Protein AF-Q074Z6-F1 (afdb_monomer_lite)

pLDDT: mean 94.42, std 5.57, range [61.88, 98.44]

Foldseek 3Di:
DDCCDCEDECEEHVCNHCHYYVYENCCNHCEYDCYENPCNHCEYAVYENCCNHCYYHVYENVCNVVPDDHVYYNYPPD

Sequence (78 aa):
NCPNAVTCTGSKNCLKAVTCTGSTNCNRATTCTNSKDCFEATTCTGSSNCYKATTCTDSTNCYNATTACTNSTGCPGR

Structure (mmCIF, N/CA/C/O backbone):
data_AF-Q074Z6-F1
#
_entry.id   AF-Q074Z6-F1
#
loop_
_atom_site.group_PDB
_atom_site.id
_atom_site.type_symbol
_atom_site.label_atom_id
_atom_site.label_alt_id
_atom_site.label_comp_id
_atom_site.label_asym_id
_atom_site.label_entity_id
_atom_site.label_seq_id
_atom_site.pdbx_PDB_ins_code
_atom_site.Cartn_x
_atom_site.Cartn_y
_atom_site.Cartn_z
_atom_site.occupancy
_atom_site.B_iso_or_equiv
_atom_site.auth_seq_id
_atom_site.auth_comp_id
_atom_site.auth_asym_id
_atom_site.auth_atom_id
_atom_site.pdbx_PDB_model_num
ATOM 1 N N . ASN A 1 1 ? -12.400 9.523 14.779 1.00 77.31 1 ASN A N 1
ATOM 2 C CA . ASN A 1 1 ? -11.121 9.168 15.431 1.00 77.31 1 ASN A CA 1
ATOM 3 C C . ASN A 1 1 ? -11.239 7.719 15.877 1.00 77.31 1 ASN A C 1
ATOM 5 O O . ASN A 1 1 ? -12.227 7.409 16.527 1.00 77.31 1 ASN A O 1
ATOM 9 N N . CYS A 1 2 ? -10.355 6.832 15.417 1.00 83.50 2 CYS A N 1
ATOM 10 C CA . CYS A 1 2 ? -10.561 5.373 15.406 1.00 83.50 2 CYS A CA 1
ATOM 11 C C . CYS A 1 2 ? -9.251 4.608 15.709 1.00 83.50 2 CYS A C 1
ATOM 13 O O . CYS A 1 2 ? -8.821 3.756 14.929 1.00 83.50 2 CYS A O 1
ATOM 15 N N . PRO A 1 3 ? -8.580 4.878 16.842 1.00 80.44 3 PRO A N 1
ATOM 16 C CA . PRO A 1 3 ? -7.205 4.429 17.058 1.00 80.44 3 PRO A CA 1
ATOM 17 C C . PRO A 1 3 ? -7.041 2.903 17.140 1.00 80.44 3 PRO A C 1
ATOM 19 O O . PRO A 1 3 ? -5.928 2.423 16.961 1.00 80.44 3 PRO A O 1
ATOM 22 N N . ASN A 1 4 ? -8.117 2.151 17.404 1.00 85.12 4 ASN A N 1
ATOM 23 C CA . ASN A 1 4 ? -8.110 0.686 17.523 1.00 85.12 4 ASN A CA 1
ATOM 24 C C . ASN A 1 4 ? -9.050 -0.015 16.521 1.00 85.12 4 ASN A C 1
ATOM 26 O O . ASN A 1 4 ? -9.311 -1.205 16.675 1.00 85.12 4 ASN A O 1
ATOM 30 N N . ALA A 1 5 ? -9.610 0.703 15.543 1.00 87.38 5 ALA A N 1
ATOM 31 C CA . ALA A 1 5 ? -10.490 0.079 14.556 1.00 87.38 5 ALA A CA 1
ATOM 32 C C . ALA A 1 5 ? -9.666 -0.760 13.575 1.00 87.38 5 ALA A C 1
ATOM 34 O O . ALA A 1 5 ? -8.595 -0.321 13.182 1.00 87.38 5 ALA A O 1
ATOM 35 N N . VAL A 1 6 ? -10.167 -1.927 13.159 1.00 92.19 6 VAL A N 1
ATOM 36 C CA . VAL A 1 6 ? -9.514 -2.760 12.128 1.00 92.19 6 VAL A CA 1
ATOM 37 C C . VAL A 1 6 ? -9.590 -2.082 10.760 1.00 92.19 6 VAL A C 1
ATOM 39 O O . VAL A 1 6 ? -8.595 -1.990 10.048 1.00 92.19 6 VAL A O 1
ATOM 42 N N . THR A 1 7 ? -10.760 -1.548 10.426 1.00 94.31 7 THR A N 1
ATOM 43 C CA . THR A 1 7 ? -10.977 -0.731 9.233 1.00 94.31 7 THR A CA 1
ATOM 44 C C . THR A 1 7 ? -11.307 0.673 9.684 1.00 94.31 7 THR A C 1
ATOM 46 O O . THR A 1 7 ? -12.157 0.851 10.561 1.00 94.31 7 THR A O 1
ATOM 49 N N . CYS A 1 8 ? -10.664 1.670 9.085 1.00 94.12 8 CYS A N 1
ATOM 50 C CA . CYS A 1 8 ? -11.011 3.050 9.338 1.00 94.12 8 CYS A CA 1
ATOM 51 C C . CYS A 1 8 ? -11.332 3.833 8.065 1.00 94.12 8 CYS A C 1
ATOM 53 O O . CYS A 1 8 ? -10.567 3.852 7.101 1.00 94.12 8 CYS A O 1
ATOM 55 N N . THR A 1 9 ? -12.491 4.490 8.096 1.00 95.50 9 THR A N 1
ATOM 56 C CA . THR A 1 9 ? -13.077 5.188 6.954 1.00 95.50 9 THR A CA 1
ATOM 57 C C . THR A 1 9 ? -13.417 6.624 7.343 1.00 95.50 9 THR A C 1
ATOM 59 O O . THR A 1 9 ? -14.032 6.853 8.388 1.00 95.50 9 THR A O 1
ATOM 62 N N . GLY A 1 10 ? -13.020 7.594 6.513 1.00 93.50 10 GLY A N 1
ATOM 63 C CA . GLY A 1 10 ? -13.382 9.009 6.674 1.00 93.50 10 GLY A CA 1
ATOM 64 C C . GLY A 1 10 ? -12.954 9.623 8.010 1.00 93.50 10 GLY A C 1
ATOM 65 O O . GLY A 1 10 ? -13.652 10.473 8.559 1.00 93.50 10 GLY A O 1
ATOM 66 N N . SER A 1 11 ? -11.856 9.148 8.593 1.00 93.38 11 SER A N 1
ATOM 67 C CA . SER A 1 11 ? -11.508 9.427 9.984 1.00 93.38 11 SER A CA 1
ATOM 68 C C . SER A 1 11 ? -10.075 9.909 10.145 1.00 93.38 11 SER A C 1
ATOM 70 O O . SER A 1 11 ? -9.183 9.645 9.345 1.00 93.38 11 SER A O 1
ATOM 72 N N . LYS A 1 12 ? -9.853 10.634 11.241 1.00 88.56 12 LYS A N 1
ATOM 73 C CA . LYS A 1 12 ? -8.534 11.125 11.654 1.00 88.56 12 LYS A CA 1
ATOM 74 C C . LYS A 1 12 ? -7.984 10.230 12.766 1.00 88.56 12 LYS A C 1
ATOM 76 O O . LYS A 1 12 ? -8.746 9.929 13.683 1.00 88.56 12 LYS A O 1
ATOM 81 N N . ASN A 1 13 ? -6.697 9.873 12.731 1.00 91.50 13 ASN A N 1
ATOM 82 C CA . ASN A 1 13 ? -6.013 8.995 13.704 1.00 91.50 13 ASN A CA 1
ATOM 83 C C . ASN A 1 13 ? -6.467 7.528 13.652 1.00 91.50 13 ASN A C 1
ATOM 85 O O . ASN A 1 13 ? -7.182 7.034 14.526 1.00 91.50 13 ASN A O 1
ATOM 89 N N . CYS A 1 14 ? -5.981 6.826 12.632 1.00 91.75 14 CYS A N 1
ATOM 90 C CA . CYS A 1 14 ? -6.257 5.415 12.358 1.00 91.75 14 CYS A CA 1
ATOM 91 C C . CYS A 1 14 ? -5.043 4.542 12.703 1.00 91.75 14 CYS A C 1
ATOM 93 O O . CYS A 1 14 ? -4.624 3.688 11.927 1.00 91.75 14 CYS A O 1
ATOM 95 N N . LEU A 1 15 ? -4.443 4.797 13.868 1.00 90.19 15 LEU A N 1
ATOM 96 C CA . LEU A 1 15 ? -3.087 4.348 14.202 1.00 90.19 15 LEU A CA 1
ATOM 97 C C . LEU A 1 15 ? -2.884 2.828 14.130 1.00 90.19 15 LEU A C 1
ATOM 99 O O . LEU A 1 15 ? -1.775 2.384 13.842 1.00 90.19 15 LEU A O 1
ATOM 103 N N . LYS A 1 16 ? -3.926 2.040 14.421 1.00 90.50 16 LYS A N 1
ATOM 104 C CA . LYS A 1 16 ? -3.893 0.569 14.385 1.00 90.50 16 LYS A CA 1
ATOM 105 C C . LYS A 1 16 ? -4.825 -0.040 13.335 1.00 90.50 16 LYS A C 1
ATOM 107 O O . LYS A 1 16 ? -5.045 -1.247 13.373 1.00 90.50 16 LYS A O 1
ATOM 112 N N . ALA A 1 17 ? -5.381 0.770 12.436 1.00 93.94 17 ALA A N 1
ATOM 113 C CA . ALA A 1 17 ? -6.180 0.231 11.347 1.00 93.94 17 ALA A CA 1
ATOM 114 C C . ALA A 1 17 ? -5.304 -0.600 10.418 1.00 93.94 17 ALA A C 1
ATOM 116 O O . ALA A 1 17 ? -4.175 -0.219 10.137 1.00 93.94 17 ALA A O 1
ATOM 117 N N . VAL A 1 18 ? -5.840 -1.730 9.970 1.00 95.75 18 VAL A N 1
ATOM 118 C CA . VAL A 1 18 ? -5.281 -2.592 8.924 1.00 95.75 18 VAL A CA 1
ATOM 119 C C . VAL A 1 18 ? -5.631 -2.015 7.555 1.00 95.75 18 VAL A C 1
ATOM 121 O O . VAL A 1 18 ? -4.797 -2.000 6.653 1.00 95.75 18 VAL A O 1
ATOM 124 N N . THR A 1 19 ? -6.840 -1.471 7.419 1.00 96.69 19 THR A N 1
ATOM 125 C CA . THR A 1 19 ? -7.307 -0.839 6.184 1.00 96.69 19 THR A CA 1
ATOM 126 C C . THR A 1 1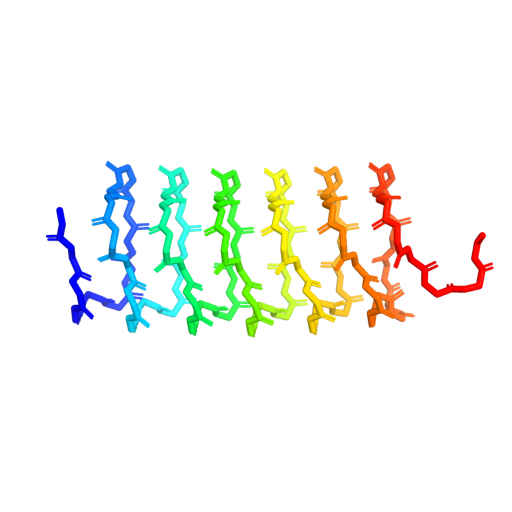9 ? -7.737 0.591 6.456 1.00 96.69 19 THR A C 1
ATOM 128 O O . THR A 1 19 ? -8.533 0.847 7.362 1.00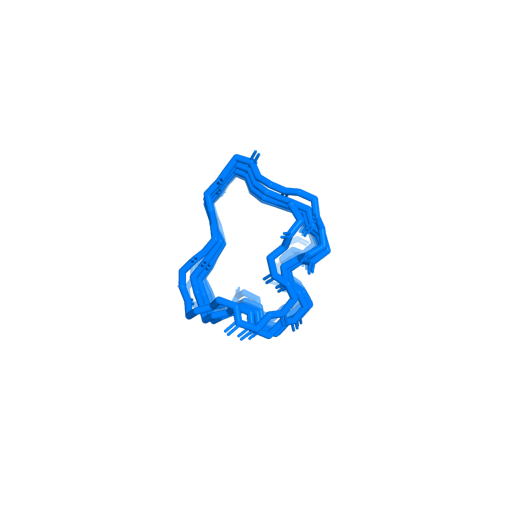 96.69 19 THR A O 1
ATOM 131 N N . CYS A 1 20 ? -7.240 1.514 5.638 1.00 96.69 20 CYS A N 1
ATOM 132 C CA . CYS A 1 20 ? -7.601 2.921 5.682 1.00 96.69 20 CYS A CA 1
ATOM 133 C C . CYS A 1 20 ? -8.216 3.394 4.368 1.00 96.69 20 CYS A C 1
ATOM 135 O O . CYS A 1 20 ? -7.614 3.240 3.305 1.00 96.69 20 CYS A O 1
ATOM 137 N N . THR A 1 21 ? -9.363 4.062 4.469 1.00 97.56 21 THR A N 1
ATOM 138 C CA . THR A 1 21 ? -10.048 4.675 3.327 1.00 97.56 21 THR A CA 1
ATOM 139 C C . THR A 1 21 ? -10.403 6.123 3.644 1.00 97.56 21 THR A C 1
ATOM 141 O O . THR A 1 21 ? -11.100 6.394 4.625 1.00 97.56 21 THR A O 1
ATOM 144 N N . GLY A 1 22 ? -9.934 7.080 2.838 1.00 96.69 22 GLY A N 1
ATOM 145 C CA . GLY A 1 22 ? -10.252 8.502 3.033 1.00 96.69 22 GLY A CA 1
ATOM 146 C C . GLY A 1 22 ? -9.831 9.038 4.405 1.00 96.69 22 GLY A C 1
ATOM 147 O O . GLY A 1 22 ? -10.562 9.823 5.007 1.00 96.69 22 GLY A O 1
ATOM 148 N N . SER A 1 23 ? -8.728 8.532 4.958 1.00 96.44 23 SER A N 1
ATOM 149 C CA . SER A 1 23 ? -8.372 8.715 6.367 1.00 96.44 23 SER A CA 1
ATOM 150 C C . SER A 1 23 ? -6.939 9.225 6.556 1.00 96.44 23 SER A C 1
ATOM 152 O O . SER A 1 23 ? -6.137 9.239 5.624 1.00 96.44 23 SER A O 1
ATOM 154 N N . THR A 1 24 ? -6.604 9.680 7.765 1.00 95.44 24 THR A N 1
ATOM 155 C CA . THR A 1 24 ? -5.256 10.185 8.102 1.00 95.44 24 THR A CA 1
ATOM 156 C C . THR A 1 24 ? -4.653 9.474 9.310 1.00 95.44 24 THR A C 1
ATOM 158 O O . THR A 1 24 ? -5.390 8.900 10.127 1.00 95.44 24 THR A O 1
ATOM 161 N N . ASN A 1 25 ? -3.322 9.558 9.466 1.00 95.81 25 ASN A N 1
ATOM 162 C CA . ASN A 1 25 ? -2.564 8.861 10.513 1.00 95.81 25 ASN A CA 1
ATOM 163 C C . ASN A 1 25 ? -2.770 7.336 10.449 1.00 95.81 25 ASN A C 1
ATOM 165 O O . ASN A 1 25 ? -3.071 6.689 11.456 1.00 95.81 25 ASN A O 1
ATOM 169 N N . CYS A 1 26 ? -2.643 6.777 9.244 1.00 95.56 26 CYS A N 1
ATOM 170 C CA . CYS A 1 26 ? -2.805 5.358 8.916 1.00 95.56 26 CYS A CA 1
ATOM 171 C C . CYS A 1 26 ? -1.499 4.568 9.066 1.00 95.56 26 CYS A C 1
ATOM 173 O O . CYS A 1 26 ? -1.170 3.714 8.246 1.00 95.56 26 CYS A O 1
ATOM 175 N N . ASN A 1 27 ? -0.759 4.856 10.138 1.00 94.56 27 ASN A N 1
ATOM 176 C CA . ASN A 1 27 ? 0.646 4.477 10.288 1.00 94.56 27 ASN A CA 1
ATOM 177 C C . ASN A 1 27 ? 0.897 2.970 10.153 1.00 94.56 27 ASN A C 1
ATOM 179 O O . ASN A 1 27 ? 1.967 2.579 9.705 1.00 94.56 27 ASN A O 1
ATOM 183 N N . ARG A 1 28 ? -0.067 2.134 10.560 1.00 94.44 28 ARG A N 1
ATOM 184 C CA . ARG A 1 28 ? 0.026 0.664 10.537 1.00 94.44 28 ARG A CA 1
ATOM 185 C C . ARG A 1 28 ? -0.907 -0.005 9.528 1.00 94.44 28 ARG A C 1
ATOM 187 O O . ARG A 1 28 ? -1.021 -1.229 9.543 1.00 94.44 28 ARG A O 1
ATOM 194 N N . ALA A 1 29 ? -1.573 0.775 8.680 1.00 96.12 29 ALA A N 1
ATOM 195 C CA . ALA A 1 29 ? -2.453 0.216 7.668 1.00 96.12 29 ALA A CA 1
ATOM 196 C C . ALA A 1 29 ? -1.634 -0.575 6.658 1.00 96.12 29 ALA A C 1
ATOM 198 O O . ALA A 1 29 ? -0.633 -0.088 6.153 1.00 96.12 29 ALA A O 1
ATOM 199 N N . THR A 1 30 ? -2.074 -1.792 6.363 1.00 97.25 30 THR A N 1
ATOM 200 C CA . THR A 1 30 ? -1.508 -2.661 5.331 1.00 97.25 30 THR A CA 1
ATOM 201 C C . THR A 1 30 ? -1.994 -2.238 3.947 1.00 97.25 30 THR A C 1
ATOM 203 O O . THR A 1 30 ? -1.266 -2.397 2.967 1.00 97.25 30 THR A O 1
ATOM 206 N N . THR A 1 31 ? -3.210 -1.685 3.873 1.00 97.62 31 THR A N 1
ATOM 207 C CA . THR A 1 31 ? -3.812 -1.125 2.658 1.00 97.62 31 THR A CA 1
ATOM 208 C C . THR A 1 31 ? -4.308 0.292 2.914 1.00 97.62 31 THR A C 1
ATOM 210 O O . THR A 1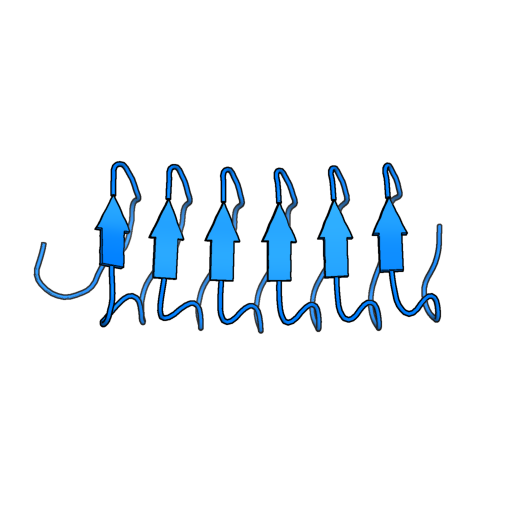 31 ? -5.069 0.538 3.856 1.00 97.62 31 THR A O 1
ATOM 213 N N . CYS A 1 32 ? -3.921 1.211 2.034 1.00 97.62 32 CYS A N 1
ATOM 214 C CA . CYS A 1 32 ? -4.362 2.597 2.055 1.00 97.62 32 CYS A CA 1
ATOM 215 C C . CYS A 1 32 ? -5.018 3.002 0.739 1.00 97.62 32 CYS A C 1
ATOM 217 O O . CYS A 1 32 ? -4.427 2.871 -0.332 1.00 97.62 32 CYS A O 1
ATOM 219 N N . THR A 1 33 ? -6.221 3.561 0.839 1.00 98.31 33 THR A N 1
ATOM 220 C CA . THR A 1 33 ? -6.948 4.155 -0.285 1.00 98.31 33 THR A CA 1
ATOM 221 C C . THR A 1 33 ? -7.298 5.601 0.044 1.00 98.31 33 THR A C 1
ATOM 223 O O . THR A 1 33 ? -7.934 5.865 1.069 1.00 98.31 33 THR A O 1
ATOM 226 N N . ASN A 1 34 ? -6.899 6.549 -0.805 1.00 98.12 34 ASN A N 1
ATOM 227 C CA . ASN A 1 34 ? -7.142 7.984 -0.624 1.00 98.12 34 ASN A CA 1
ATOM 228 C C . ASN A 1 34 ? -6.782 8.481 0.789 1.00 98.12 34 ASN A C 1
ATOM 230 O O . ASN A 1 34 ? -7.541 9.225 1.410 1.00 98.12 34 ASN A O 1
ATOM 234 N N . SER A 1 35 ? -5.678 7.982 1.347 1.00 97.69 35 SER A N 1
ATOM 235 C CA . SER A 1 35 ? -5.319 8.166 2.755 1.00 97.69 35 SER A CA 1
ATOM 236 C C . SER A 1 35 ? -3.913 8.742 2.919 1.00 97.69 35 SER A C 1
ATOM 238 O O . SER A 1 35 ? -3.115 8.776 1.982 1.00 97.69 35 SER A O 1
ATOM 240 N N . LYS A 1 36 ? -3.612 9.231 4.122 1.00 97.12 36 LYS A N 1
ATOM 241 C CA . LYS A 1 36 ? -2.319 9.842 4.460 1.00 97.12 36 LYS A CA 1
ATOM 242 C C . LYS A 1 36 ? -1.624 9.094 5.591 1.00 97.12 36 LYS A C 1
ATOM 244 O O . LYS A 1 36 ? -2.284 8.484 6.436 1.00 97.12 36 LYS A O 1
ATOM 249 N N . ASP A 1 37 ? -0.299 9.219 5.616 1.00 97.19 37 ASP A N 1
ATOM 250 C CA . ASP A 1 37 ? 0.582 8.644 6.643 1.00 97.19 37 ASP A CA 1
ATOM 251 C C . ASP A 1 37 ? 0.572 7.111 6.624 1.00 97.19 37 ASP A C 1
ATOM 253 O O . ASP A 1 37 ? 0.477 6.443 7.648 1.00 97.19 37 ASP A O 1
ATOM 257 N N . CYS A 1 38 ? 0.649 6.552 5.416 1.00 96.75 38 CYS A N 1
ATOM 258 C CA . CYS A 1 38 ? 0.570 5.120 5.131 1.00 96.75 38 CYS A CA 1
ATOM 259 C C . CYS A 1 38 ? 1.938 4.429 5.203 1.00 96.75 38 CYS A C 1
ATOM 261 O O . CYS A 1 38 ? 2.339 3.716 4.284 1.00 96.75 38 CYS A O 1
ATOM 263 N N . PHE A 1 39 ? 2.666 4.662 6.296 1.00 96.69 39 PHE A N 1
ATOM 264 C CA . PHE A 1 39 ? 4.088 4.317 6.409 1.00 96.69 39 PHE A CA 1
ATOM 265 C C . PHE A 1 39 ? 4.380 2.821 6.232 1.00 96.69 39 PHE A C 1
ATOM 267 O O . PHE A 1 39 ? 5.381 2.459 5.615 1.00 96.69 39 PHE A O 1
ATOM 274 N N . GLU A 1 40 ? 3.496 1.966 6.748 1.00 96.38 40 GLU A N 1
ATOM 275 C CA . GLU A 1 40 ? 3.623 0.503 6.712 1.00 96.38 40 GLU A CA 1
ATOM 276 C C . GLU A 1 40 ? 2.723 -0.159 5.654 1.00 96.38 40 GLU A C 1
ATOM 278 O O . GLU A 1 40 ? 2.593 -1.385 5.629 1.00 96.38 40 GLU A O 1
ATOM 283 N N . ALA A 1 41 ? 2.088 0.627 4.779 1.00 97.00 41 ALA A N 1
ATOM 284 C CA . ALA A 1 41 ? 1.206 0.076 3.761 1.00 97.00 41 ALA A CA 1
ATOM 285 C C . ALA A 1 41 ? 2.001 -0.721 2.734 1.00 97.00 41 ALA A C 1
ATOM 287 O O . ALA A 1 41 ? 3.026 -0.267 2.243 1.00 97.00 41 ALA A O 1
ATOM 288 N N . THR A 1 42 ? 1.487 -1.900 2.390 1.00 97.69 42 THR A N 1
ATOM 289 C CA . THR A 1 42 ? 1.994 -2.729 1.285 1.00 97.69 42 THR A CA 1
ATOM 290 C C . THR A 1 42 ? 1.396 -2.289 -0.048 1.00 97.69 42 THR A C 1
ATOM 292 O O . THR A 1 42 ? 2.058 -2.353 -1.082 1.00 97.69 42 THR A O 1
ATOM 295 N N . THR A 1 4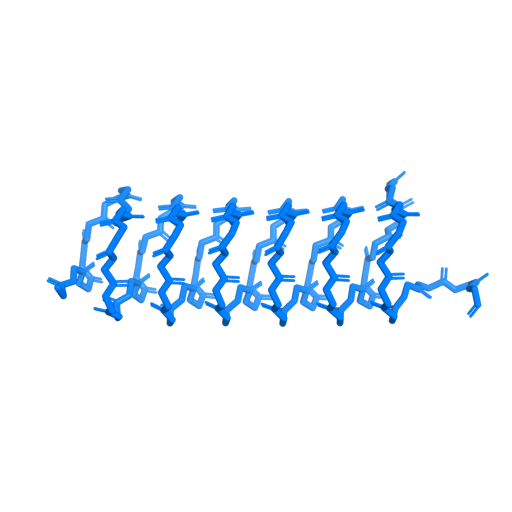3 ? 0.156 -1.793 -0.008 1.00 97.88 43 THR A N 1
ATOM 296 C CA . THR A 1 43 ? -0.585 -1.299 -1.168 1.00 97.88 43 THR A CA 1
ATOM 297 C C . THR A 1 43 ? -1.096 0.107 -0.894 1.00 97.88 43 THR A C 1
ATOM 299 O O . THR A 1 43 ? -1.769 0.349 0.115 1.00 97.88 43 THR A O 1
ATOM 302 N N . CYS A 1 44 ? -0.802 1.018 -1.819 1.00 97.81 44 CYS A N 1
ATOM 303 C CA . CYS A 1 44 ? -1.266 2.394 -1.787 1.00 97.81 44 CYS A CA 1
ATOM 304 C C . CYS A 1 44 ? -1.966 2.791 -3.087 1.00 97.81 44 CYS A C 1
ATOM 306 O O . CYS A 1 44 ? -1.408 2.657 -4.178 1.00 97.81 44 CYS A O 1
ATOM 308 N N . THR A 1 45 ? -3.159 3.364 -2.948 1.00 98.44 45 THR A N 1
ATOM 309 C CA . THR A 1 45 ? -3.921 3.952 -4.053 1.00 98.44 45 THR A CA 1
ATOM 310 C C . THR A 1 45 ? -4.341 5.368 -3.678 1.00 98.44 45 THR A C 1
ATOM 312 O O . THR A 1 45 ? -4.972 5.561 -2.634 1.00 98.44 45 THR A O 1
ATOM 315 N N . GLY A 1 46 ? -3.971 6.372 -4.477 1.00 98.12 46 GLY A N 1
ATOM 316 C CA . GLY A 1 46 ? -4.307 7.776 -4.206 1.00 98.12 46 GLY A CA 1
ATOM 317 C C . GLY A 1 46 ? -3.784 8.289 -2.857 1.00 98.12 46 GLY A C 1
ATOM 318 O O . GLY A 1 46 ? -4.435 9.113 -2.219 1.00 98.12 46 GLY A O 1
ATOM 319 N N . SER A 1 47 ? -2.690 7.721 -2.340 1.00 98.06 47 SER A N 1
ATOM 320 C CA . SER A 1 47 ? -2.276 7.881 -0.939 1.00 98.06 47 SER A CA 1
ATOM 321 C C . SER A 1 47 ? -0.870 8.469 -0.800 1.00 98.06 47 SER A C 1
ATOM 323 O O . SER A 1 47 ? -0.088 8.487 -1.748 1.00 98.06 47 SER A O 1
ATOM 325 N N . SER A 1 48 ? -0.530 8.972 0.388 1.00 97.69 48 SER A N 1
ATOM 326 C CA . SER A 1 48 ? 0.774 9.597 0.651 1.00 97.69 48 SER A CA 1
ATOM 327 C C . SER A 1 48 ? 1.556 8.912 1.768 1.00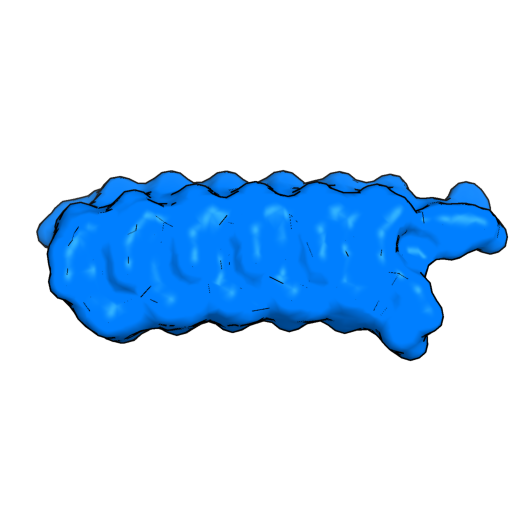 97.69 48 SER A C 1
ATOM 329 O O . SER A 1 48 ? 0.977 8.336 2.694 1.00 97.69 48 SER A O 1
ATOM 331 N N . ASN A 1 49 ? 2.882 9.072 1.723 1.00 97.75 49 ASN A N 1
ATOM 332 C CA . ASN A 1 49 ? 3.834 8.491 2.677 1.00 97.75 49 ASN A CA 1
ATOM 333 C C . ASN A 1 49 ? 3.884 6.956 2.626 1.00 97.75 49 ASN A C 1
ATOM 335 O O . ASN A 1 49 ? 3.965 6.294 3.657 1.00 97.75 49 ASN A O 1
ATOM 339 N N . CYS A 1 50 ? 3.844 6.402 1.415 1.00 97.06 50 CYS A N 1
ATOM 340 C CA . CYS A 1 50 ? 3.781 4.969 1.132 1.00 97.06 50 CYS A CA 1
ATOM 341 C C . CYS A 1 50 ? 5.161 4.299 1.117 1.00 97.06 50 CYS A C 1
ATOM 343 O O . CYS A 1 50 ? 5.511 3.573 0.187 1.00 97.06 50 CYS A O 1
ATOM 345 N N . TYR A 1 51 ? 5.961 4.555 2.153 1.00 96.62 51 TYR A N 1
ATOM 346 C CA . TYR A 1 51 ? 7.390 4.235 2.164 1.00 96.62 51 TYR A CA 1
ATOM 347 C C . TYR A 1 51 ? 7.685 2.748 1.959 1.00 96.62 51 TYR A C 1
ATOM 349 O O . TYR A 1 51 ? 8.688 2.410 1.335 1.00 96.62 51 TYR A O 1
ATOM 357 N N . LYS A 1 52 ? 6.826 1.860 2.467 1.00 96.56 52 LYS A N 1
ATOM 358 C CA . LYS A 1 52 ? 6.982 0.399 2.373 1.00 96.56 52 LYS A CA 1
ATOM 359 C C . LYS A 1 52 ? 6.074 -0.264 1.335 1.00 96.56 52 LYS A C 1
ATOM 361 O O . LYS A 1 52 ? 6.057 -1.490 1.251 1.00 96.56 52 LYS A O 1
ATOM 366 N N . ALA A 1 53 ? 5.343 0.519 0.544 1.00 97.25 53 ALA A N 1
ATOM 367 C CA . ALA A 1 53 ? 4.414 -0.041 -0.423 1.00 97.25 53 ALA A CA 1
ATOM 368 C C . ALA A 1 53 ? 5.176 -0.704 -1.567 1.00 97.25 53 ALA A C 1
ATOM 370 O O . ALA A 1 53 ? 6.018 -0.071 -2.196 1.00 97.25 53 ALA A O 1
ATOM 371 N N . THR A 1 54 ? 4.853 -1.967 -1.845 1.00 97.19 54 THR A N 1
ATOM 372 C CA . THR A 1 54 ? 5.361 -2.700 -3.013 1.00 97.19 54 THR A CA 1
ATOM 373 C C . THR A 1 54 ? 4.547 -2.379 -4.262 1.00 97.19 54 THR A C 1
ATOM 375 O O . THR A 1 54 ? 5.058 -2.484 -5.378 1.00 97.19 54 THR A O 1
ATOM 378 N N . THR A 1 55 ? 3.298 -1.945 -4.066 1.00 97.56 55 THR A N 1
ATOM 379 C CA . THR A 1 55 ? 2.366 -1.523 -5.112 1.00 97.56 55 THR A CA 1
ATOM 380 C C . THR A 1 55 ? 1.873 -0.106 -4.830 1.00 97.56 55 THR A C 1
ATOM 382 O O . THR A 1 55 ? 1.255 0.153 -3.794 1.00 97.56 55 THR A O 1
ATOM 385 N N . CYS A 1 56 ? 2.115 0.799 -5.776 1.00 97.31 56 CYS A N 1
ATOM 386 C CA . CYS A 1 56 ? 1.678 2.186 -5.723 1.00 97.31 56 CYS A CA 1
ATOM 387 C C . CYS A 1 56 ? 0.943 2.614 -6.994 1.00 97.31 56 CYS A C 1
ATOM 389 O O . CYS A 1 56 ? 1.453 2.470 -8.109 1.00 97.31 56 CYS A O 1
ATOM 391 N N . THR A 1 57 ? -0.219 3.235 -6.807 1.00 98.12 57 THR A N 1
ATOM 392 C CA . THR A 1 57 ? -1.012 3.862 -7.870 1.00 98.12 57 THR A CA 1
ATOM 393 C C . THR A 1 57 ? -1.424 5.262 -7.430 1.00 98.12 57 THR A C 1
ATOM 395 O O . THR A 1 57 ? -1.966 5.419 -6.334 1.00 98.12 57 THR A O 1
ATOM 398 N N . ASP A 1 58 ? -1.136 6.279 -8.247 1.00 98.12 58 ASP A N 1
ATOM 399 C CA . ASP A 1 58 ? -1.434 7.695 -7.965 1.00 98.12 58 ASP A CA 1
ATOM 400 C C . ASP A 1 58 ? -1.001 8.136 -6.549 1.00 98.12 58 ASP A C 1
ATOM 402 O O . ASP A 1 58 ? -1.716 8.843 -5.841 1.00 98.12 58 ASP A O 1
ATOM 406 N N . SER A 1 59 ? 0.146 7.635 -6.082 1.00 97.88 59 SER A N 1
ATOM 407 C CA . SER A 1 59 ? 0.602 7.761 -4.695 1.00 97.88 59 SER A CA 1
ATOM 408 C C . SER A 1 59 ? 1.983 8.409 -4.594 1.00 97.88 59 SER A C 1
ATOM 410 O O . SER A 1 59 ? 2.716 8.527 -5.576 1.00 97.88 59 SER A O 1
ATOM 412 N N . THR A 1 60 ? 2.367 8.848 -3.396 1.00 97.50 60 THR A N 1
ATOM 413 C CA . THR A 1 60 ? 3.662 9.511 -3.174 1.00 97.50 60 THR A CA 1
ATOM 414 C C . THR A 1 60 ? 4.526 8.814 -2.133 1.00 97.50 60 THR A C 1
ATOM 416 O O . THR A 1 60 ? 4.034 8.172 -1.197 1.00 97.50 60 THR A O 1
ATOM 419 N N . ASN A 1 61 ? 5.839 9.004 -2.287 1.00 97.12 61 ASN A N 1
ATOM 420 C CA . ASN A 1 61 ? 6.890 8.435 -1.446 1.00 97.12 61 ASN A CA 1
ATOM 421 C C . ASN A 1 61 ? 6.939 6.899 -1.482 1.00 97.12 61 ASN A C 1
ATOM 423 O O . ASN A 1 61 ? 7.059 6.239 -0.453 1.00 97.12 61 ASN A O 1
ATOM 427 N N . CYS A 1 62 ? 6.842 6.341 -2.683 1.00 96.38 62 CYS A N 1
ATOM 428 C CA . CYS A 1 62 ? 6.771 4.909 -2.956 1.00 96.38 62 CYS A CA 1
ATOM 429 C C . CYS A 1 62 ? 8.153 4.243 -3.066 1.00 96.38 62 CYS A C 1
ATOM 431 O O . CYS A 1 62 ? 8.431 3.533 -4.030 1.00 96.38 62 CYS A O 1
ATOM 433 N N . TYR A 1 63 ? 9.024 4.472 -2.079 1.00 95.56 63 TYR A N 1
ATOM 434 C CA . TYR A 1 63 ? 10.453 4.119 -2.145 1.00 95.56 63 TYR A CA 1
ATOM 435 C C . TYR A 1 63 ? 10.737 2.627 -2.332 1.00 95.56 63 TYR A C 1
ATOM 437 O O . TYR A 1 63 ? 11.782 2.266 -2.863 1.00 95.56 63 TYR A O 1
ATOM 445 N N . ASN A 1 64 ? 9.795 1.767 -1.943 1.00 95.62 64 ASN A N 1
ATOM 446 C CA . ASN A 1 64 ? 9.911 0.314 -2.049 1.00 95.62 64 ASN A CA 1
ATOM 447 C C . ASN A 1 64 ? 8.942 -0.302 -3.073 1.00 95.62 64 ASN A C 1
ATOM 449 O O . ASN A 1 64 ? 8.681 -1.505 -3.019 1.00 95.62 64 ASN A O 1
ATOM 453 N N . ALA A 1 65 ? 8.415 0.493 -4.012 1.00 95.31 65 ALA A N 1
ATOM 454 C CA . ALA A 1 65 ? 7.467 0.020 -5.020 1.00 95.31 65 ALA A CA 1
ATOM 455 C C . ALA A 1 65 ? 8.155 -0.823 -6.103 1.00 95.31 65 ALA A C 1
ATOM 457 O O . ALA A 1 65 ? 8.449 -0.348 -7.197 1.00 95.31 65 ALA A O 1
ATOM 458 N N . TH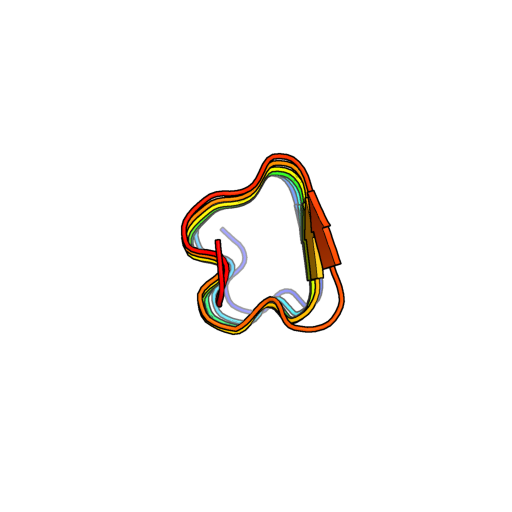R A 1 66 ? 8.426 -2.086 -5.778 1.00 93.06 66 THR A N 1
ATOM 459 C CA . THR A 1 66 ? 9.098 -3.059 -6.652 1.00 93.06 66 THR A CA 1
ATOM 460 C C . THR A 1 66 ? 8.140 -3.853 -7.536 1.00 93.06 66 THR A C 1
ATOM 462 O O . THR A 1 66 ? 8.569 -4.406 -8.543 1.00 93.06 66 THR A O 1
ATOM 465 N N . THR A 1 67 ? 6.856 -3.938 -7.172 1.00 94.75 67 THR A N 1
ATOM 466 C CA . THR A 1 67 ? 5.851 -4.708 -7.925 1.00 94.75 67 THR A CA 1
ATOM 467 C C . THR A 1 67 ? 5.156 -3.839 -8.963 1.00 94.75 67 THR A C 1
ATOM 469 O O . THR A 1 67 ? 5.081 -4.211 -10.130 1.00 94.75 67 THR A O 1
ATOM 472 N N . ALA A 1 68 ? 4.660 -2.670 -8.554 1.00 94.81 68 ALA A N 1
ATOM 473 C CA . ALA A 1 68 ? 4.078 -1.707 -9.476 1.00 94.81 68 ALA A CA 1
ATOM 474 C C . ALA A 1 68 ? 4.228 -0.281 -8.949 1.00 94.81 68 ALA A C 1
ATOM 476 O O . ALA A 1 68 ? 3.982 -0.005 -7.775 1.00 94.81 68 ALA A O 1
ATOM 477 N N . CYS A 1 69 ? 4.569 0.631 -9.851 1.00 95.50 69 CYS A N 1
ATOM 478 C CA . CYS A 1 69 ? 4.537 2.061 -9.610 1.00 95.50 69 CYS A CA 1
ATOM 479 C C . CYS A 1 69 ? 3.897 2.758 -10.809 1.00 95.50 69 CYS A C 1
ATOM 481 O O . CYS A 1 69 ? 4.520 2.933 -11.857 1.00 95.50 69 CYS A O 1
ATOM 483 N N . THR A 1 70 ? 2.647 3.176 -10.651 1.00 96.38 70 THR A N 1
ATOM 484 C CA . THR A 1 70 ? 1.880 3.847 -11.703 1.00 96.38 70 THR A CA 1
ATOM 485 C C . THR A 1 70 ? 1.516 5.245 -11.240 1.00 96.38 70 THR A C 1
ATOM 487 O O . THR A 1 70 ? 0.985 5.406 -10.142 1.00 96.38 70 THR A O 1
ATOM 490 N N . ASN A 1 71 ? 1.833 6.260 -12.055 1.00 96.56 71 ASN A N 1
ATOM 491 C CA . ASN A 1 71 ? 1.549 7.676 -11.762 1.00 96.56 71 ASN A CA 1
ATOM 492 C C . ASN A 1 71 ? 1.959 8.115 -10.344 1.00 96.56 71 ASN A C 1
ATOM 494 O O . ASN A 1 71 ? 1.325 8.963 -9.727 1.00 96.56 71 ASN A O 1
ATOM 498 N N . SER A 1 72 ? 3.008 7.495 -9.810 1.00 96.75 72 SER A N 1
ATOM 499 C CA . SER A 1 72 ? 3.431 7.669 -8.426 1.00 96.75 72 SER A CA 1
ATOM 500 C C . SER A 1 72 ? 4.837 8.256 -8.364 1.00 96.75 72 SER A C 1
ATOM 502 O O . SER A 1 72 ? 5.609 8.155 -9.323 1.00 96.75 72 SER A O 1
ATOM 504 N N . THR A 1 73 ? 5.167 8.889 -7.240 1.00 96.50 73 THR A N 1
ATOM 505 C CA . THR A 1 73 ? 6.472 9.527 -7.017 1.00 96.50 73 THR A CA 1
ATOM 506 C C . THR A 1 73 ? 7.313 8.776 -5.991 1.00 96.50 73 THR A C 1
ATOM 508 O O . THR A 1 73 ? 6.796 8.115 -5.087 1.00 96.50 73 THR A O 1
ATOM 511 N N . GLY A 1 74 ? 8.636 8.901 -6.122 1.00 94.00 74 GLY A N 1
ATOM 512 C CA . GLY A 1 74 ? 9.594 8.242 -5.235 1.00 94.00 74 GLY A CA 1
ATOM 513 C C . GLY A 1 74 ? 9.750 6.749 -5.506 1.00 94.00 74 GLY A C 1
ATOM 514 O O . GLY A 1 74 ? 10.132 6.030 -4.601 1.00 94.00 74 GLY A O 1
ATOM 515 N N . CYS A 1 75 ? 9.431 6.267 -6.703 1.00 93.38 75 CYS A N 1
ATOM 516 C CA . CYS A 1 75 ? 9.578 4.852 -7.026 1.00 93.38 75 CYS A CA 1
ATOM 517 C C . CYS A 1 75 ? 11.036 4.481 -7.307 1.00 93.38 75 CYS A C 1
ATOM 519 O O . CYS A 1 75 ? 11.751 5.275 -7.922 1.00 93.38 75 CYS A O 1
ATOM 521 N N . PRO A 1 76 ? 11.484 3.289 -6.884 1.00 91.50 76 PRO A N 1
ATOM 522 C CA . PRO A 1 76 ? 12.848 2.855 -7.126 1.00 91.50 76 PRO A CA 1
ATOM 523 C C . PRO A 1 76 ? 13.087 2.650 -8.627 1.00 91.50 76 PRO A C 1
ATOM 525 O O . PRO A 1 76 ? 12.269 2.047 -9.319 1.00 91.50 76 PRO A O 1
ATOM 528 N N . GLY A 1 77 ? 14.226 3.140 -9.122 1.00 82.75 77 GLY A N 1
ATOM 529 C CA . GLY A 1 77 ? 14.657 2.926 -10.508 1.00 82.75 77 GLY A CA 1
ATOM 530 C C . GLY A 1 77 ? 13.953 3.785 -11.564 1.00 82.75 77 GLY A C 1
ATOM 531 O O . GLY A 1 77 ? 14.012 3.433 -12.742 1.00 82.75 77 GLY A O 1
ATOM 532 N N . ARG A 1 78 ? 13.300 4.883 -11.168 1.00 61.88 78 ARG A N 1
ATOM 533 C CA . ARG A 1 78 ? 12.698 5.864 -12.079 1.00 61.88 78 ARG A CA 1
ATOM 534 C C . ARG A 1 78 ? 13.317 7.246 -11.915 1.00 61.88 78 ARG A C 1
ATOM 536 O O . ARG A 1 78 ? 13.688 7.584 -10.771 1.00 61.88 78 ARG A O 1
#

Organism: Tenebrio molitor (NCBI:txid7067)

Secondary structure (DSSP, 8-state):
--TT-SEEES-B--TT-SEEES-B--TT-SEEES-S--TT-SEEES-S--TT-SEEES-S--TT--SEEES-SS-TT-

InterPro domains:
  IPR003460 Insect antifreeze protein motif [PF02420] (1-77)
  IPR016133 Insect cysteine-rich antifreeze protein [SSF51156] (1-63)

Radius of gyration: 11.16 Å; chains: 1; bounding box: 28×16×30 Å